Protein AF-A0A930TKA7-F1 (afdb_monomer)

Secondary structure (DSSP, 8-state):
--PPP--------GGGG----THHHHHTT--HHHHHHHHHHHHHHHHHHHHHHHHHHTT--HHHHHHHHHHHHHHHHH-PPPPHHHHHHHHHTHHHHHHTT---GGGTS---

Mean predicted aligned error: 9.2 Å

Foldseek 3Di:
DDDDDDPPPDPPPVVVVLPPDLVVVVVVVDDSVVSVVVSLVVSLVVQLVVQLVLLVVLVHDNVLSSLLSNLLSCCVRVVDADDPVSLVSCVVCVVSCVVSVSDDPRNNDDPD

Nearest PDB structures (foldseek):
  8gab-assembly2_C  TM=3.806E-01  e=9.718E+00  synthetic construct
  4i6i-assembly1_A  TM=4.038E-01  e=9.217E+00  Oryctolagus cuniculus

Structure (mmCIF, N/CA/C/O backbone):
data_AF-A0A930TKA7-F1
#
_entry.id   AF-A0A930TKA7-F1
#
loop_
_atom_site.group_PDB
_atom_site.id
_atom_site.type_symbol
_atom_site.label_atom_id
_atom_site.label_alt_id
_atom_site.label_comp_id
_atom_site.label_asym_id
_atom_site.label_entity_id
_atom_site.label_seq_id
_atom_site.pdbx_PDB_ins_code
_atom_site.Cartn_x
_atom_site.Cartn_y
_atom_site.Cartn_z
_atom_site.occupancy
_atom_site.B_iso_or_equiv
_atom_site.auth_seq_id
_atom_site.auth_comp_id
_atom_site.auth_asym_id
_atom_site.auth_atom_id
_atom_site.pdbx_PDB_model_num
ATOM 1 N N . MET A 1 1 ? -36.630 -29.544 -16.928 1.00 40.88 1 MET A N 1
ATOM 2 C CA . MET A 1 1 ? -35.870 -29.148 -15.724 1.00 40.88 1 MET A CA 1
ATOM 3 C C . MET A 1 1 ? -34.421 -29.001 -16.149 1.00 40.88 1 MET A C 1
ATOM 5 O O . MET A 1 1 ? -33.767 -30.009 -16.366 1.00 40.88 1 MET A O 1
ATOM 9 N N . SER A 1 2 ? -33.961 -27.772 -16.369 1.00 35.62 2 SER A N 1
ATOM 10 C CA . SER A 1 2 ? -32.591 -27.496 -16.810 1.00 35.62 2 SER A CA 1
ATOM 11 C C . SER A 1 2 ? -32.037 -26.399 -15.914 1.00 35.62 2 SER A C 1
ATOM 13 O O . SER A 1 2 ? -32.515 -25.268 -15.948 1.00 35.62 2 SER A O 1
ATOM 15 N N . SER A 1 3 ? -31.097 -26.772 -15.051 1.00 35.50 3 SER A N 1
ATOM 16 C CA . SER A 1 3 ? -30.384 -25.860 -14.160 1.00 35.50 3 SER A CA 1
ATOM 17 C C . SER A 1 3 ? -29.524 -24.894 -14.983 1.00 35.50 3 SER A C 1
ATOM 19 O O . SER A 1 3 ? -28.796 -25.361 -15.862 1.00 35.50 3 SER A O 1
ATOM 21 N N . PRO A 1 4 ? -29.544 -23.577 -14.722 1.00 42.75 4 PRO A N 1
ATOM 22 C CA . PRO A 1 4 ? -28.580 -22.677 -15.325 1.00 42.75 4 PRO A CA 1
ATOM 23 C C . PRO A 1 4 ? -27.250 -22.793 -14.579 1.00 42.75 4 PRO A C 1
ATOM 25 O O . PRO A 1 4 ? -27.167 -22.587 -13.367 1.00 42.75 4 PRO A O 1
ATOM 28 N N . SER A 1 5 ? -26.214 -23.160 -15.331 1.00 37.94 5 SER A N 1
ATOM 29 C CA . SER A 1 5 ? -24.828 -23.226 -14.887 1.00 37.94 5 SER A CA 1
ATOM 30 C C . SER A 1 5 ? -24.397 -21.907 -14.254 1.00 37.94 5 SER A C 1
ATOM 32 O O . SER A 1 5 ? -24.413 -20.850 -14.883 1.00 37.94 5 SER A O 1
ATOM 34 N N . SER A 1 6 ? -24.001 -22.003 -12.990 1.00 37.91 6 SER A N 1
ATOM 35 C CA . SER A 1 6 ? -23.421 -20.931 -12.196 1.00 37.91 6 SER A CA 1
ATOM 36 C C . SER A 1 6 ? -22.165 -20.394 -12.890 1.00 37.91 6 SER A C 1
ATOM 38 O O . SER A 1 6 ? -21.138 -21.074 -12.920 1.00 37.91 6 SER A O 1
ATOM 40 N N . LEU A 1 7 ? -22.226 -19.171 -13.433 1.00 37.16 7 LEU A N 1
ATOM 41 C CA . LEU A 1 7 ? -21.032 -18.390 -13.755 1.00 37.16 7 LEU A CA 1
ATOM 42 C C . LEU A 1 7 ? -20.316 -18.087 -12.434 1.00 37.16 7 LEU A C 1
ATOM 44 O O . LEU A 1 7 ? -20.584 -17.095 -11.760 1.00 37.16 7 LEU A O 1
ATOM 48 N N . ALA A 1 8 ? -19.418 -18.984 -12.037 1.00 35.94 8 ALA A N 1
ATOM 49 C CA . ALA A 1 8 ? -18.434 -18.697 -11.017 1.00 35.94 8 ALA A CA 1
ATOM 50 C C . ALA A 1 8 ? -17.497 -17.625 -11.584 1.00 35.94 8 ALA A C 1
ATOM 52 O O . ALA A 1 8 ? -16.610 -17.919 -12.386 1.00 35.94 8 ALA A O 1
ATOM 53 N N . SER A 1 9 ? -17.731 -16.371 -11.195 1.00 36.56 9 SER A N 1
ATOM 54 C CA . SER A 1 9 ? -16.783 -15.275 -11.366 1.00 36.56 9 SER A CA 1
ATOM 55 C C . SER A 1 9 ? -15.445 -15.714 -10.783 1.00 36.56 9 SER A C 1
ATOM 57 O O . SER A 1 9 ? -15.268 -15.743 -9.564 1.00 36.56 9 SER A O 1
ATOM 59 N N . GLN A 1 10 ? -14.516 -16.115 -11.652 1.00 36.25 10 GLN A N 1
ATOM 60 C CA . GLN A 1 10 ? -13.165 -16.443 -11.231 1.00 36.25 10 GLN A CA 1
ATOM 61 C C . GLN A 1 10 ? -12.568 -15.206 -10.547 1.00 36.25 10 GLN A C 1
ATOM 63 O O . GLN A 1 10 ? -12.719 -14.092 -11.063 1.00 36.25 10 GLN A O 1
ATOM 68 N N . PRO A 1 11 ? -11.914 -15.354 -9.384 1.00 36.84 11 PRO A N 1
ATOM 69 C CA . PRO A 1 11 ? -11.238 -14.235 -8.760 1.00 36.84 11 PRO A CA 1
ATOM 70 C C . PRO A 1 11 ? -10.150 -13.774 -9.726 1.00 36.84 11 PRO A C 1
ATOM 72 O O . PRO A 1 11 ? -9.224 -14.524 -10.029 1.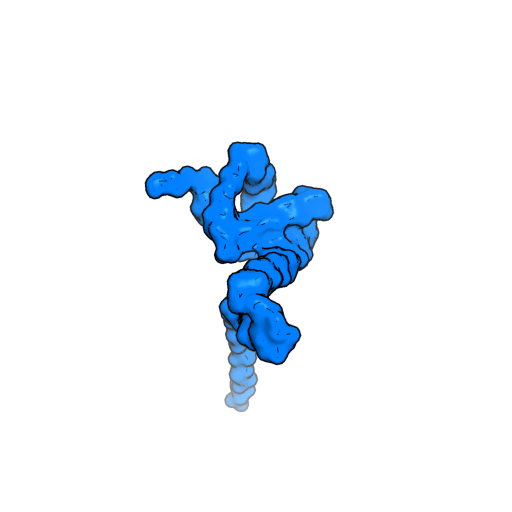00 36.84 11 PRO A O 1
ATOM 75 N N . ILE A 1 12 ? -10.277 -12.546 -10.231 1.00 40.25 12 ILE A N 1
ATOM 76 C CA . ILE A 1 12 ? -9.211 -11.871 -10.970 1.00 40.25 12 ILE A CA 1
ATOM 77 C C . ILE A 1 12 ? -7.982 -11.926 -10.059 1.00 40.25 12 ILE A C 1
ATOM 79 O O . ILE A 1 12 ? -7.937 -11.240 -9.034 1.00 40.25 12 ILE A O 1
ATOM 83 N N . LYS A 1 13 ? -7.018 -12.800 -10.380 1.00 38.34 13 LYS A N 1
ATOM 84 C CA . LYS A 1 13 ? -5.756 -12.891 -9.647 1.00 38.34 13 LYS A CA 1
ATOM 85 C C . LYS A 1 13 ? -5.144 -11.495 -9.662 1.00 38.34 13 LYS A C 1
ATOM 87 O O . LYS A 1 13 ? -4.968 -10.918 -10.733 1.00 38.34 13 LYS A O 1
ATOM 92 N N . ALA A 1 14 ? -4.829 -10.948 -8.489 1.00 40.72 14 ALA A N 1
ATOM 93 C CA . ALA A 1 14 ? -4.199 -9.632 -8.361 1.00 40.72 14 ALA A CA 1
ATOM 94 C C . ALA A 1 14 ? -2.934 -9.503 -9.240 1.00 40.72 14 ALA A C 1
ATOM 96 O O . ALA A 1 14 ? -2.630 -8.416 -9.720 1.00 40.72 14 ALA A O 1
ATOM 97 N N . GLU A 1 15 ? -2.280 -10.632 -9.531 1.00 41.03 15 GLU A N 1
ATOM 98 C CA . GLU A 1 15 ? -1.152 -10.793 -10.455 1.00 41.03 15 GLU A CA 1
ATOM 99 C C . GLU A 1 15 ? -1.439 -10.283 -11.881 1.00 41.03 15 GLU A C 1
ATOM 101 O O . GLU A 1 15 ? -0.569 -9.681 -12.500 1.00 41.03 15 GLU A O 1
ATOM 106 N N . SER A 1 16 ? -2.667 -10.433 -12.391 1.00 45.81 16 SER A N 1
ATOM 107 C CA . SER A 1 16 ? -3.045 -9.974 -13.739 1.00 45.81 16 SER A CA 1
ATOM 108 C C . SER A 1 16 ? -3.263 -8.460 -13.824 1.00 45.81 16 SER A C 1
ATOM 110 O O . SER A 1 16 ? -3.223 -7.903 -14.916 1.00 45.81 16 SER A O 1
ATOM 112 N N . LEU A 1 17 ? -3.508 -7.778 -12.702 1.00 45.88 17 LEU A N 1
ATOM 113 C CA . LEU A 1 17 ? -3.723 -6.324 -12.678 1.00 45.88 17 LEU A CA 1
ATOM 114 C C . LEU A 1 17 ? -2.414 -5.531 -12.538 1.00 45.88 17 LEU A C 1
ATOM 116 O O . LEU A 1 17 ? -2.432 -4.303 -12.650 1.00 45.88 17 LEU A O 1
ATOM 120 N N . LEU A 1 18 ? -1.298 -6.226 -12.296 1.00 56.81 18 LEU A N 1
ATOM 121 C CA . LEU A 1 18 ? 0.042 -5.667 -12.097 1.00 56.81 18 LEU A CA 1
ATOM 122 C C . LEU A 1 18 ? 0.960 -5.874 -13.310 1.00 56.81 18 LEU A C 1
ATOM 124 O O . LEU A 1 18 ? 2.144 -5.563 -13.224 1.00 56.81 18 LEU A O 1
ATOM 128 N N . SER A 1 19 ? 0.437 -6.377 -14.434 1.00 62.06 19 SER A N 1
ATOM 129 C CA . SER A 1 19 ? 1.204 -6.700 -15.643 1.00 62.06 19 SER A CA 1
ATOM 130 C C . SER A 1 19 ? 1.607 -5.448 -16.438 1.00 62.06 19 SER A C 1
ATOM 132 O O . SER A 1 19 ? 1.252 -5.293 -17.604 1.00 62.06 19 SER A O 1
ATOM 134 N N . PHE A 1 20 ? 2.300 -4.510 -15.798 1.00 73.38 20 PHE A N 1
ATOM 135 C CA . PHE A 1 20 ? 3.002 -3.455 -16.513 1.00 73.38 20 PHE A CA 1
ATOM 136 C C . PHE A 1 20 ? 4.325 -4.033 -17.025 1.00 73.38 20 PHE A C 1
ATOM 138 O O . PHE A 1 20 ? 5.212 -4.342 -16.224 1.00 73.38 20 PHE A O 1
ATOM 145 N N . ASP A 1 21 ? 4.443 -4.224 -18.341 1.00 80.31 21 ASP A N 1
ATOM 146 C CA . ASP A 1 21 ? 5.673 -4.731 -18.947 1.00 80.31 21 ASP A CA 1
ATOM 147 C C . ASP A 1 21 ? 6.683 -3.590 -19.108 1.00 80.31 21 ASP A C 1
ATOM 149 O O . ASP A 1 21 ? 6.603 -2.759 -20.010 1.00 80.31 21 ASP A O 1
ATOM 153 N N . TRP A 1 22 ? 7.672 -3.548 -18.215 1.00 78.31 22 TRP A N 1
ATOM 154 C CA . TRP A 1 22 ? 8.737 -2.544 -18.253 1.00 78.31 22 TRP A CA 1
ATOM 155 C C . TRP A 1 22 ? 9.574 -2.607 -19.539 1.00 78.31 22 TRP A C 1
ATOM 157 O O . TRP A 1 22 ? 10.260 -1.635 -19.856 1.00 78.31 22 TRP A O 1
ATOM 167 N N . ARG A 1 23 ? 9.510 -3.707 -20.306 1.00 81.56 23 ARG A N 1
ATOM 168 C CA . ARG A 1 23 ? 10.193 -3.831 -21.602 1.00 81.56 23 ARG A CA 1
ATOM 169 C C . ARG A 1 23 ? 9.661 -2.840 -22.634 1.00 81.56 23 ARG A C 1
ATOM 171 O O . ARG A 1 23 ? 10.430 -2.415 -23.493 1.00 81.56 23 ARG A O 1
ATOM 178 N N . GLU A 1 24 ? 8.403 -2.414 -22.518 1.00 84.12 24 GLU A N 1
ATOM 179 C CA . GLU A 1 24 ? 7.837 -1.358 -23.366 1.00 84.12 24 GLU A CA 1
ATOM 180 C C . GLU A 1 24 ? 8.581 -0.028 -23.172 1.00 84.12 24 GLU A C 1
ATOM 182 O O . GLU A 1 24 ? 8.857 0.673 -24.139 1.00 84.12 24 GLU A O 1
ATOM 187 N N . LEU A 1 25 ? 8.997 0.295 -21.941 1.00 81.69 25 LEU A N 1
ATOM 188 C CA . LEU A 1 25 ? 9.786 1.501 -21.662 1.00 81.69 25 LEU A CA 1
ATOM 189 C C . LEU A 1 25 ? 11.201 1.397 -22.234 1.00 81.69 25 LEU A C 1
ATOM 191 O O . LEU A 1 25 ? 11.730 2.373 -22.763 1.00 81.69 25 LEU A O 1
ATOM 195 N N . THR A 1 26 ? 11.805 0.210 -22.178 1.00 83.25 26 THR A N 1
ATOM 196 C CA . THR A 1 26 ? 13.110 -0.030 -22.808 1.00 83.25 26 THR A CA 1
ATOM 197 C C . THR A 1 26 ? 13.034 0.108 -24.329 1.00 83.25 26 THR A C 1
ATOM 199 O O . THR A 1 26 ? 13.941 0.679 -24.932 1.00 83.25 26 THR A O 1
ATOM 202 N N . ALA A 1 27 ? 11.932 -0.324 -24.954 1.00 85.69 27 ALA A N 1
ATOM 203 C CA . ALA A 1 27 ? 11.692 -0.119 -26.384 1.00 85.69 27 ALA A CA 1
ATOM 204 C C . ALA A 1 27 ? 11.567 1.370 -26.770 1.00 85.69 27 ALA A C 1
ATOM 206 O O . ALA A 1 27 ? 11.839 1.731 -27.912 1.00 85.69 27 ALA A O 1
ATOM 207 N N . LEU A 1 28 ? 11.219 2.240 -25.815 1.00 87.81 28 LEU A N 1
ATOM 208 C CA . LEU A 1 28 ? 11.174 3.698 -25.976 1.00 87.81 28 LEU A CA 1
ATOM 209 C C . LEU A 1 28 ? 12.521 4.392 -25.685 1.00 87.81 28 LEU A C 1
ATOM 211 O O . LEU A 1 28 ? 12.581 5.619 -25.656 1.00 87.81 28 LEU A O 1
ATOM 215 N N . GLY A 1 29 ? 13.600 3.633 -25.465 1.00 89.25 29 GLY A N 1
ATOM 216 C CA . GLY A 1 29 ? 14.944 4.170 -25.228 1.00 89.25 29 GLY A CA 1
ATOM 217 C C . GLY A 1 29 ? 15.257 4.509 -23.768 1.00 89.25 29 GLY A C 1
ATOM 218 O O . GLY A 1 29 ? 16.303 5.093 -23.489 1.00 89.25 29 GLY A O 1
ATOM 219 N N . VAL A 1 30 ? 14.389 4.136 -22.824 1.00 89.62 30 VAL A N 1
ATOM 220 C CA . VAL A 1 30 ? 14.672 4.261 -21.388 1.00 89.62 30 VAL A CA 1
ATOM 221 C C . VAL A 1 30 ? 15.675 3.181 -20.976 1.00 89.62 30 VAL A C 1
ATOM 223 O O . VAL A 1 30 ? 15.543 2.020 -21.376 1.00 89.62 30 VAL A O 1
ATOM 226 N N . SER A 1 31 ? 16.664 3.536 -20.149 1.00 93.50 31 SER A N 1
ATOM 227 C CA . SER A 1 31 ? 17.619 2.554 -19.627 1.00 93.50 31 SER A CA 1
ATOM 228 C C . SER A 1 31 ? 16.881 1.427 -18.879 1.00 93.50 31 SER A C 1
ATOM 230 O O . SER A 1 31 ? 15.837 1.670 -18.269 1.00 93.50 31 SER A O 1
ATOM 232 N N . PRO A 1 32 ? 17.374 0.176 -18.889 1.00 88.62 32 PRO A N 1
ATOM 233 C CA . PRO A 1 32 ? 16.700 -0.917 -18.187 1.00 88.62 32 PRO A CA 1
ATOM 234 C C . PRO A 1 32 ? 16.525 -0.674 -16.680 1.00 88.62 32 PRO A C 1
ATOM 236 O O . PRO A 1 32 ? 15.545 -1.130 -16.091 1.00 88.62 32 PRO A O 1
ATOM 239 N N . GLU A 1 33 ? 17.463 0.037 -16.053 1.00 88.31 33 GLU A N 1
ATOM 240 C CA . GLU A 1 33 ? 17.397 0.396 -14.636 1.00 88.31 33 GLU A CA 1
ATOM 241 C C . GLU A 1 33 ? 16.280 1.413 -14.375 1.00 88.31 33 GLU A C 1
ATOM 243 O O . GLU A 1 33 ? 15.399 1.172 -13.542 1.00 88.31 33 GLU A O 1
ATOM 248 N N . ASP A 1 34 ? 16.240 2.487 -15.165 1.00 89.12 34 ASP A N 1
ATOM 249 C CA . ASP A 1 34 ? 15.203 3.514 -15.057 1.00 89.12 34 ASP A CA 1
ATOM 250 C C . ASP A 1 34 ? 13.822 2.948 -15.396 1.00 89.12 34 ASP A C 1
ATOM 252 O O . ASP A 1 34 ? 12.849 3.212 -14.691 1.00 89.12 34 ASP A O 1
ATOM 256 N N . ALA A 1 35 ? 13.727 2.103 -16.426 1.00 86.88 35 ALA A N 1
ATOM 257 C CA . ALA A 1 35 ? 12.488 1.448 -16.833 1.00 86.88 35 ALA A CA 1
ATOM 258 C C . ALA A 1 35 ? 11.892 0.613 -15.691 1.00 86.88 35 ALA A C 1
ATOM 260 O O . ALA A 1 35 ? 10.690 0.691 -15.421 1.00 86.88 35 ALA A O 1
ATOM 261 N N . ARG A 1 36 ? 12.729 -0.144 -14.970 1.00 85.81 36 ARG A N 1
ATOM 262 C CA . ARG A 1 36 ? 12.302 -0.907 -13.787 1.00 85.81 36 ARG A CA 1
ATOM 263 C C . ARG A 1 36 ? 11.865 0.010 -12.650 1.00 85.81 36 ARG A C 1
ATOM 265 O O . ARG A 1 36 ? 10.815 -0.226 -12.0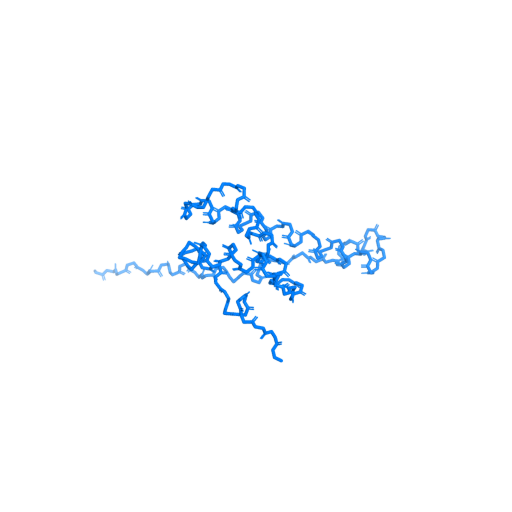55 1.00 85.81 36 ARG A O 1
ATOM 272 N N . SER A 1 37 ? 12.629 1.063 -12.365 1.00 87.88 37 SER A N 1
ATOM 273 C CA . SER A 1 37 ? 12.303 2.036 -11.314 1.00 87.88 37 SER A CA 1
ATOM 274 C C . SER A 1 37 ? 10.963 2.744 -11.573 1.00 87.88 37 SER A C 1
ATOM 276 O O . SER A 1 37 ? 10.100 2.846 -10.689 1.00 87.88 37 SER A O 1
ATOM 278 N N . ILE A 1 38 ? 10.732 3.157 -12.821 1.00 87.62 38 ILE A N 1
ATOM 279 C CA . ILE A 1 38 ? 9.477 3.761 -13.274 1.00 87.62 38 ILE A CA 1
ATOM 280 C C . ILE A 1 38 ? 8.331 2.755 -13.152 1.00 87.62 38 ILE A C 1
ATOM 282 O O . ILE A 1 38 ? 7.296 3.084 -12.569 1.00 87.62 38 ILE A O 1
ATOM 286 N N . ALA A 1 39 ? 8.517 1.524 -13.637 1.00 87.69 39 ALA A N 1
ATOM 287 C CA . ALA A 1 39 ? 7.513 0.468 -13.550 1.00 87.69 39 ALA A CA 1
ATOM 288 C C . ALA A 1 39 ? 7.076 0.211 -12.103 1.00 87.69 39 ALA A C 1
ATOM 290 O O . ALA A 1 39 ? 5.883 0.244 -11.800 1.00 87.69 39 ALA A O 1
ATOM 291 N N . ILE A 1 40 ? 8.034 0.046 -11.188 1.00 88.56 40 ILE A N 1
ATOM 292 C CA . ILE A 1 40 ? 7.775 -0.125 -9.753 1.00 88.56 40 ILE A CA 1
ATOM 293 C C . ILE A 1 40 ? 6.963 1.054 -9.208 1.00 88.56 40 ILE A C 1
ATOM 295 O O . ILE A 1 40 ? 5.951 0.858 -8.533 1.00 88.56 40 ILE A O 1
ATOM 299 N N . THR A 1 41 ? 7.360 2.285 -9.535 1.00 90.56 41 THR A N 1
ATOM 300 C CA . THR A 1 41 ? 6.661 3.496 -9.085 1.00 90.56 41 THR A CA 1
ATOM 301 C C . THR A 1 41 ? 5.210 3.534 -9.570 1.00 90.56 41 THR A C 1
ATOM 303 O O . THR A 1 41 ? 4.303 3.866 -8.800 1.00 90.56 41 THR A O 1
ATOM 306 N N . LEU A 1 42 ? 4.967 3.185 -10.835 1.00 90.44 42 LEU A N 1
ATOM 307 C CA . LEU A 1 42 ? 3.629 3.141 -11.424 1.00 90.44 42 LEU A CA 1
ATOM 308 C C . LEU A 1 42 ? 2.766 2.050 -10.786 1.00 90.44 42 LEU A C 1
ATOM 310 O O . LEU A 1 42 ? 1.608 2.306 -10.444 1.00 90.44 42 LEU A O 1
ATOM 314 N N . ILE A 1 43 ? 3.338 0.867 -10.565 1.00 90.12 43 ILE A N 1
ATOM 315 C CA . ILE A 1 43 ? 2.668 -0.256 -9.910 1.00 90.12 43 ILE A CA 1
ATOM 316 C C . ILE A 1 43 ? 2.258 0.121 -8.478 1.00 90.12 43 ILE A C 1
ATOM 318 O O . ILE A 1 43 ? 1.088 -0.030 -8.116 1.00 90.12 43 ILE A O 1
ATOM 322 N N . VAL A 1 44 ? 3.175 0.693 -7.687 1.00 90.88 44 VAL A N 1
ATOM 323 C CA . VAL A 1 44 ? 2.888 1.155 -6.317 1.00 90.88 44 VAL A CA 1
ATOM 324 C C . VAL A 1 44 ? 1.786 2.212 -6.315 1.00 90.88 44 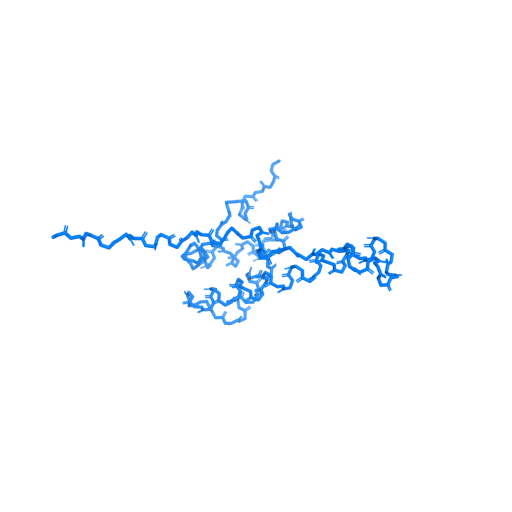VAL A C 1
ATOM 326 O O . VAL A 1 44 ? 0.846 2.114 -5.526 1.00 90.88 44 VAL A O 1
ATOM 329 N N . LYS A 1 45 ? 1.852 3.209 -7.210 1.00 92.75 45 LYS A N 1
ATOM 330 C CA . LYS A 1 45 ? 0.808 4.243 -7.325 1.00 92.75 45 LYS A CA 1
ATOM 331 C C . LYS A 1 45 ? -0.554 3.634 -7.654 1.00 92.75 45 LYS A C 1
ATOM 333 O O . LYS A 1 45 ? -1.552 4.016 -7.044 1.00 92.75 45 LYS A O 1
ATOM 338 N N . ARG A 1 46 ? -0.602 2.673 -8.580 1.00 92.56 46 ARG A N 1
ATOM 339 C CA . ARG A 1 46 ? -1.848 2.010 -8.974 1.00 92.56 46 ARG A CA 1
ATOM 340 C C . ARG A 1 46 ? -2.442 1.195 -7.829 1.00 92.56 46 ARG A C 1
ATOM 342 O O . ARG A 1 46 ? -3.637 1.325 -7.561 1.00 92.56 46 ARG A O 1
ATOM 349 N N . LEU A 1 47 ? -1.627 0.408 -7.126 1.00 92.88 47 LEU A N 1
ATOM 350 C CA . LEU A 1 47 ? -2.072 -0.331 -5.942 1.00 92.88 47 LEU A CA 1
ATOM 351 C C . LEU A 1 47 ? -2.557 0.599 -4.837 1.00 92.88 47 LEU A C 1
ATOM 353 O O . LEU A 1 47 ? -3.627 0.363 -4.282 1.00 92.88 47 LEU A O 1
ATOM 357 N N . MET A 1 48 ? -1.841 1.693 -4.581 1.00 95.12 48 MET A N 1
ATOM 358 C CA . MET A 1 48 ? -2.253 2.703 -3.610 1.00 95.12 48 MET A CA 1
ATOM 359 C C . MET A 1 48 ? -3.661 3.227 -3.927 1.00 95.12 48 MET A C 1
ATOM 361 O O . MET A 1 48 ? -4.529 3.182 -3.062 1.00 95.12 48 MET A O 1
ATOM 365 N N . THR A 1 49 ? -3.951 3.631 -5.167 1.00 95.38 49 THR A N 1
ATOM 366 C CA . THR A 1 49 ? -5.303 4.095 -5.535 1.00 95.38 49 THR A CA 1
ATOM 367 C C . THR A 1 49 ? -6.370 3.009 -5.357 1.00 95.38 49 THR A C 1
ATOM 369 O O . THR A 1 49 ? -7.492 3.299 -4.933 1.00 95.38 49 THR A O 1
ATOM 372 N N . LEU A 1 50 ? -6.053 1.748 -5.665 1.00 95.25 50 LEU A N 1
ATOM 373 C CA . LEU A 1 50 ? -6.987 0.634 -5.474 1.00 95.25 50 LEU A CA 1
ATOM 374 C C . LEU A 1 50 ? -7.258 0.360 -3.989 1.00 95.25 50 LEU A C 1
ATOM 376 O O . LEU A 1 50 ? -8.410 0.160 -3.603 1.00 95.25 50 LEU A O 1
ATOM 380 N N . HIS A 1 51 ? -6.217 0.351 -3.161 1.00 96.31 51 HIS A N 1
ATOM 381 C CA . HIS A 1 51 ? -6.324 0.137 -1.720 1.00 96.31 51 HIS A CA 1
ATOM 382 C C . HIS A 1 51 ? -7.054 1.288 -1.033 1.00 96.31 51 HIS A C 1
ATOM 384 O O . HIS A 1 51 ? -7.936 1.034 -0.218 1.00 96.31 51 HIS A O 1
ATOM 390 N N . GLU A 1 52 ? -6.772 2.531 -1.423 1.00 97.44 52 GLU A N 1
ATOM 391 C CA . GLU A 1 52 ? -7.442 3.723 -0.898 1.00 97.44 52 GLU A CA 1
ATOM 392 C C . GLU A 1 52 ? -8.955 3.615 -1.101 1.00 97.44 52 GLU A C 1
ATOM 394 O O . GLU A 1 52 ? -9.714 3.688 -0.139 1.00 97.44 52 GLU A O 1
ATOM 399 N N . ARG A 1 53 ? -9.404 3.290 -2.323 1.00 96.75 53 ARG A N 1
ATOM 400 C CA . ARG A 1 53 ? -10.833 3.089 -2.619 1.00 96.75 53 ARG A CA 1
ATOM 401 C C . ARG A 1 53 ? -11.469 1.998 -1.758 1.00 96.75 53 ARG A C 1
ATOM 403 O O . ARG A 1 53 ? -12.615 2.150 -1.336 1.00 96.75 53 ARG A O 1
ATOM 410 N N . LYS A 1 54 ? -10.763 0.890 -1.511 1.00 97.12 54 LYS A N 1
ATOM 411 C CA . LYS A 1 54 ? -11.267 -0.195 -0.654 1.00 97.12 54 LYS A CA 1
ATOM 412 C C . LYS A 1 54 ? -11.395 0.249 0.805 1.00 97.12 54 LYS A C 1
ATOM 414 O O . LYS A 1 54 ? -12.395 -0.069 1.440 1.00 97.12 54 LYS A O 1
ATOM 419 N N . LEU A 1 55 ? -10.419 0.996 1.314 1.00 97.69 55 LEU A N 1
ATOM 420 C CA . LEU A 1 55 ? -10.402 1.494 2.690 1.00 97.69 55 LEU A CA 1
ATOM 421 C C . LEU A 1 55 ? -11.471 2.565 2.921 1.00 97.69 55 LEU A C 1
ATOM 423 O O . LEU A 1 55 ? -12.204 2.483 3.904 1.00 97.69 55 LEU A O 1
ATOM 427 N N . THR A 1 56 ? -11.642 3.504 1.989 1.00 97.19 56 THR A N 1
ATOM 428 C CA . THR A 1 56 ? -12.713 4.508 2.070 1.00 97.19 56 THR A CA 1
ATOM 429 C C . THR A 1 56 ? -14.093 3.850 2.071 1.00 97.19 56 THR A C 1
ATOM 431 O O . THR A 1 56 ? -14.939 4.196 2.889 1.00 97.19 56 THR A O 1
ATOM 434 N N . ARG A 1 57 ? -14.315 2.826 1.231 1.00 96.38 57 ARG A N 1
ATOM 435 C CA . ARG A 1 57 ? -15.562 2.033 1.253 1.00 96.38 57 ARG A CA 1
ATOM 436 C C . ARG A 1 57 ? -15.772 1.272 2.564 1.00 96.38 57 ARG A C 1
ATOM 438 O O . ARG A 1 57 ? -16.911 1.006 2.926 1.00 96.38 57 ARG A O 1
ATOM 445 N N . ALA A 1 58 ? -14.696 0.929 3.269 1.00 95.00 58 ALA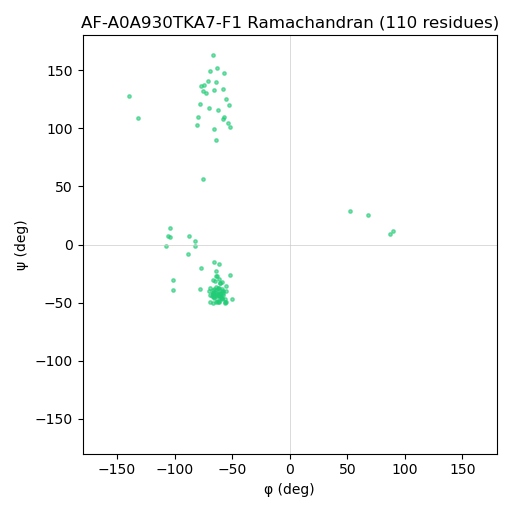 A N 1
ATOM 446 C CA . ALA A 1 58 ? -14.745 0.295 4.584 1.00 95.00 58 ALA A CA 1
ATOM 447 C C . ALA A 1 58 ? -14.948 1.296 5.743 1.00 95.00 58 ALA A C 1
ATOM 449 O O . ALA A 1 58 ? -14.959 0.878 6.902 1.00 95.00 58 ALA A O 1
ATOM 450 N N . GLY A 1 59 ? -15.117 2.591 5.446 1.00 96.19 59 GLY A N 1
ATOM 451 C CA . GLY A 1 59 ? -15.374 3.645 6.431 1.00 96.19 59 GLY A CA 1
ATOM 452 C C . GLY A 1 59 ? -14.122 4.313 7.003 1.00 96.19 59 GLY A C 1
ATOM 453 O O . GLY A 1 59 ? -14.226 5.037 7.987 1.00 96.19 59 GLY A O 1
ATOM 454 N N . VAL A 1 60 ? -12.940 4.083 6.421 1.00 97.38 60 VAL A N 1
ATOM 455 C CA . VAL A 1 60 ? -11.718 4.800 6.818 1.00 97.38 60 VAL A CA 1
ATOM 456 C C . VAL A 1 60 ? -11.769 6.230 6.258 1.00 97.38 60 VAL A C 1
ATOM 458 O O . VAL A 1 60 ? -12.048 6.380 5.061 1.00 97.38 60 VAL A O 1
ATOM 461 N N . PRO A 1 61 ? -11.482 7.276 7.057 1.00 97.88 61 PRO A N 1
ATOM 462 C CA . PRO A 1 61 ? -11.465 8.640 6.543 1.00 97.88 61 PRO A CA 1
ATOM 463 C C . PRO A 1 61 ? -10.382 8.816 5.470 1.00 97.88 61 PRO A C 1
ATOM 465 O O . PRO A 1 61 ? -9.391 8.088 5.423 1.00 97.88 61 PRO A O 1
ATOM 468 N N . GLN A 1 62 ? -10.600 9.750 4.542 1.00 96.00 62 GLN A N 1
ATOM 469 C CA . GLN A 1 62 ? -9.840 9.813 3.288 1.00 96.00 62 GLN A CA 1
ATOM 470 C C . GLN A 1 62 ? -8.324 9.967 3.497 1.00 96.00 62 GLN A C 1
ATOM 472 O O . GLN A 1 62 ? -7.533 9.332 2.797 1.00 96.00 62 GLN A O 1
ATOM 477 N N . GLN A 1 63 ? -7.907 10.779 4.470 1.00 96.75 63 GLN A N 1
ATOM 478 C CA . GLN A 1 63 ? -6.495 11.031 4.754 1.00 96.75 63 GLN A CA 1
ATOM 479 C C . GLN A 1 63 ? -5.782 9.770 5.274 1.00 96.75 63 GLN A C 1
ATOM 481 O O . GLN A 1 63 ? -4.691 9.418 4.809 1.00 96.75 63 GLN A O 1
ATOM 486 N N . GLU A 1 64 ? -6.416 9.046 6.191 1.00 97.56 64 GLU A N 1
ATOM 487 C CA . GLU A 1 64 ? -5.927 7.793 6.757 1.00 97.56 64 GLU A CA 1
ATOM 488 C C . GLU A 1 64 ? -5.981 6.673 5.722 1.00 97.56 64 GLU A C 1
ATOM 490 O O . GLU A 1 64 ? -5.027 5.908 5.607 1.00 97.56 64 GLU A O 1
ATOM 495 N N . ALA A 1 65 ? -7.038 6.616 4.907 1.00 97.75 65 ALA A N 1
ATOM 496 C CA . ALA A 1 65 ? -7.183 5.649 3.823 1.00 97.75 65 ALA A CA 1
ATOM 497 C C . ALA A 1 65 ? -6.033 5.773 2.821 1.00 97.75 65 ALA A C 1
ATOM 499 O O . ALA A 1 65 ? -5.404 4.772 2.480 1.00 97.75 65 ALA A O 1
ATOM 500 N N . ARG A 1 66 ? -5.698 7.001 2.405 1.00 97.62 66 ARG A N 1
ATOM 501 C CA . ARG A 1 66 ? -4.556 7.273 1.525 1.00 97.62 66 ARG A CA 1
ATOM 502 C C . ARG A 1 66 ? -3.232 6.862 2.168 1.00 97.62 66 ARG A C 1
ATOM 504 O O . ARG A 1 66 ? -2.371 6.280 1.506 1.00 97.62 66 ARG A O 1
ATOM 511 N N . THR A 1 67 ? -3.067 7.140 3.459 1.00 97.56 67 THR A N 1
ATOM 512 C CA . THR A 1 67 ? -1.844 6.801 4.201 1.00 97.56 67 THR A CA 1
ATOM 513 C C . THR A 1 67 ? -1.669 5.287 4.330 1.00 97.56 67 THR A C 1
ATOM 515 O O . THR A 1 67 ? -0.624 4.761 3.950 1.00 97.56 67 THR A O 1
ATOM 518 N N . LEU A 1 68 ? -2.704 4.574 4.773 1.00 97.50 68 LEU A N 1
ATOM 519 C CA . LEU A 1 68 ? -2.732 3.114 4.882 1.00 97.50 68 LEU A CA 1
ATOM 520 C C . LEU A 1 68 ? -2.535 2.436 3.527 1.00 97.50 68 LEU A C 1
ATOM 522 O O . LEU A 1 68 ? -1.728 1.518 3.411 1.00 97.50 68 LEU A O 1
ATOM 526 N N . ALA A 1 69 ? -3.204 2.925 2.484 1.00 97.38 69 ALA A N 1
ATOM 527 C CA . ALA A 1 69 ? -3.043 2.418 1.129 1.00 97.38 69 ALA A CA 1
ATOM 528 C C . ALA A 1 69 ? -1.596 2.511 0.639 1.00 97.38 69 ALA A C 1
ATOM 530 O O . ALA A 1 69 ? -1.087 1.570 0.033 1.00 97.38 69 ALA A O 1
ATOM 531 N N . ARG A 1 70 ? -0.921 3.630 0.928 1.00 97.00 70 ARG A N 1
ATOM 532 C CA . ARG A 1 70 ? 0.492 3.823 0.596 1.00 97.00 70 ARG A CA 1
ATOM 533 C C . ARG A 1 70 ? 1.384 2.837 1.347 1.00 97.00 70 ARG A C 1
ATOM 535 O O . ARG A 1 70 ? 2.293 2.284 0.737 1.00 97.00 70 ARG A O 1
ATOM 542 N N . ILE A 1 71 ? 1.140 2.633 2.642 1.00 95.81 71 ILE A N 1
ATOM 543 C CA . ILE A 1 71 ? 1.921 1.702 3.470 1.00 95.81 71 ILE A CA 1
ATOM 544 C C . ILE A 1 71 ? 1.773 0.273 2.935 1.00 95.81 71 ILE A C 1
ATOM 546 O O . ILE A 1 71 ? 2.772 -0.386 2.666 1.00 95.81 71 ILE A O 1
ATOM 550 N N . ILE A 1 72 ? 0.535 -0.170 2.701 1.00 95.50 72 ILE A N 1
ATOM 551 C CA . ILE A 1 72 ? 0.231 -1.527 2.228 1.00 95.50 72 ILE A CA 1
ATOM 552 C C . ILE A 1 72 ? 0.783 -1.750 0.814 1.00 95.50 72 ILE A C 1
ATOM 554 O O . ILE A 1 72 ? 1.437 -2.758 0.577 1.00 95.50 7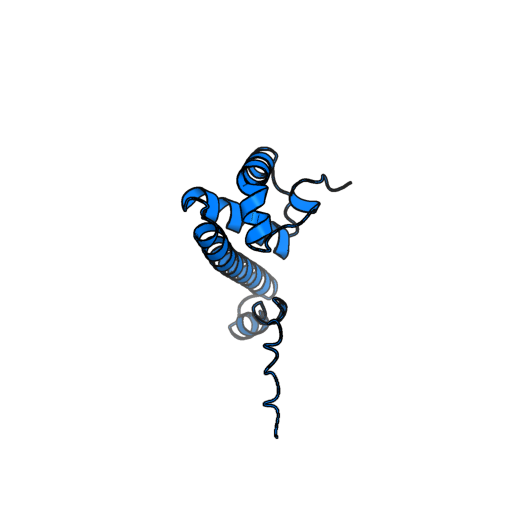2 ILE A O 1
ATOM 558 N N . ALA A 1 73 ? 0.624 -0.792 -0.107 1.00 94.56 73 ALA A N 1
ATOM 559 C CA . ALA A 1 73 ? 1.157 -0.916 -1.467 1.00 94.56 73 ALA A CA 1
ATOM 560 C C . ALA A 1 73 ? 2.694 -0.983 -1.494 1.00 94.56 73 ALA A C 1
ATOM 562 O O . ALA A 1 73 ? 3.274 -1.745 -2.266 1.00 94.56 73 ALA A O 1
ATOM 563 N N . LYS A 1 74 ? 3.370 -0.192 -0.649 1.00 92.62 74 LYS A N 1
ATOM 564 C CA . LYS A 1 74 ? 4.829 -0.268 -0.504 1.00 92.62 74 LYS A CA 1
ATOM 565 C C . LYS A 1 74 ? 5.265 -1.590 0.118 1.00 92.62 74 LYS A C 1
ATOM 567 O O . LYS A 1 74 ? 6.268 -2.142 -0.316 1.00 92.62 74 LYS A O 1
ATOM 572 N N . PHE A 1 75 ? 4.532 -2.100 1.102 1.00 93.25 75 PHE A 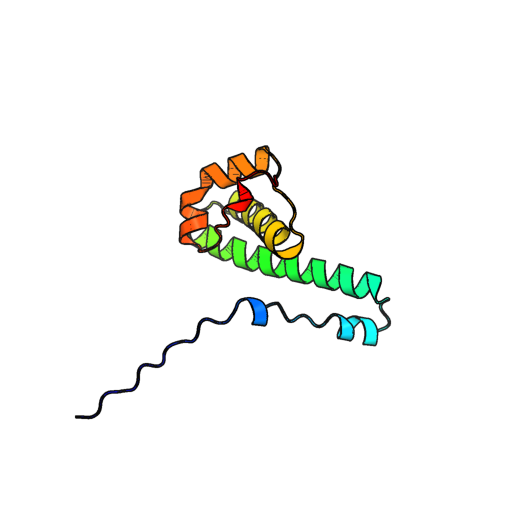N 1
ATOM 573 C CA . PHE A 1 75 ? 4.809 -3.412 1.673 1.00 93.25 75 PHE A CA 1
ATOM 574 C C . PHE A 1 75 ? 4.666 -4.520 0.615 1.00 93.25 75 PHE A C 1
ATOM 576 O O . PHE A 1 75 ? 5.592 -5.304 0.431 1.00 93.25 75 PHE A O 1
ATOM 583 N N . ASP A 1 76 ? 3.563 -4.534 -0.138 1.00 90.44 76 ASP A N 1
ATOM 584 C CA . ASP A 1 76 ? 3.272 -5.578 -1.130 1.00 90.44 76 ASP A CA 1
ATOM 585 C C . ASP A 1 76 ? 4.274 -5.594 -2.307 1.00 90.44 76 ASP A C 1
ATOM 587 O O . ASP A 1 76 ? 4.555 -6.661 -2.845 1.00 90.44 76 ASP A O 1
ATOM 591 N N . ILE A 1 77 ? 4.830 -4.441 -2.707 1.00 90.31 77 ILE A N 1
ATOM 592 C CA . ILE A 1 77 ? 5.739 -4.345 -3.871 1.00 90.31 77 ILE A CA 1
ATOM 593 C C . ILE A 1 77 ? 7.217 -4.268 -3.491 1.00 90.31 77 ILE A C 1
ATOM 595 O O . ILE A 1 77 ? 8.059 -4.829 -4.183 1.00 90.31 77 ILE A O 1
ATOM 599 N N . LEU A 1 78 ? 7.547 -3.543 -2.423 1.00 89.19 78 LEU A N 1
ATOM 600 C CA . LEU A 1 78 ? 8.931 -3.259 -2.030 1.00 89.19 78 LEU A CA 1
ATOM 601 C C . LEU A 1 78 ? 9.359 -4.034 -0.782 1.00 89.19 78 LEU A C 1
ATOM 603 O O . LEU A 1 78 ? 10.477 -3.841 -0.314 1.00 89.19 78 LEU A O 1
ATOM 607 N N . SER A 1 79 ? 8.462 -4.829 -0.184 1.00 88.69 79 SER A N 1
ATOM 608 C CA . SER A 1 79 ? 8.673 -5.435 1.140 1.00 88.69 79 SER A CA 1
ATOM 609 C C . SER A 1 79 ? 9.074 -4.403 2.205 1.00 88.69 79 SER A C 1
ATOM 611 O O . SER A 1 79 ? 9.778 -4.710 3.166 1.00 88.69 79 SER A O 1
ATOM 613 N N . ALA A 1 80 ? 8.628 -3.152 2.034 1.00 88.94 80 ALA A N 1
ATOM 614 C CA . ALA A 1 80 ? 8.960 -2.056 2.931 1.00 88.94 80 ALA A CA 1
ATOM 615 C C . ALA A 1 80 ? 8.267 -2.250 4.286 1.00 88.94 80 ALA A C 1
ATOM 617 O O . ALA A 1 80 ? 7.038 -2.249 4.371 1.00 88.94 80 ALA A O 1
ATOM 618 N N . VAL A 1 81 ? 9.059 -2.397 5.348 1.00 90.81 81 VAL A N 1
ATOM 619 C CA . VAL A 1 81 ? 8.550 -2.616 6.707 1.00 90.81 81 VAL A CA 1
ATOM 620 C C . VAL A 1 81 ? 7.944 -1.318 7.261 1.00 90.81 81 VAL A C 1
ATOM 622 O O . VAL A 1 81 ? 8.619 -0.286 7.228 1.00 90.81 81 VAL A O 1
ATOM 625 N N . PRO A 1 82 ? 6.714 -1.343 7.814 1.00 93.38 82 PRO A N 1
ATOM 626 C CA . PRO A 1 82 ? 6.111 -0.154 8.407 1.00 93.38 82 PRO A CA 1
ATOM 627 C C . PRO A 1 82 ? 6.884 0.353 9.631 1.00 93.38 82 PRO A C 1
ATOM 629 O O . PRO A 1 82 ? 7.307 -0.425 10.494 1.00 93.38 82 PRO A O 1
ATOM 632 N N . THR A 1 83 ? 7.011 1.673 9.742 1.00 93.44 83 THR A N 1
ATOM 633 C CA . THR A 1 83 ? 7.566 2.356 10.921 1.00 93.44 83 THR A CA 1
ATOM 634 C C . THR A 1 83 ? 6.654 2.198 12.149 1.00 93.44 83 THR A C 1
ATOM 636 O O . THR A 1 83 ? 5.473 1.881 12.001 1.00 93.44 83 THR A O 1
ATOM 639 N N . PRO A 1 84 ? 7.135 2.450 13.384 1.00 92.94 84 PRO A N 1
ATOM 6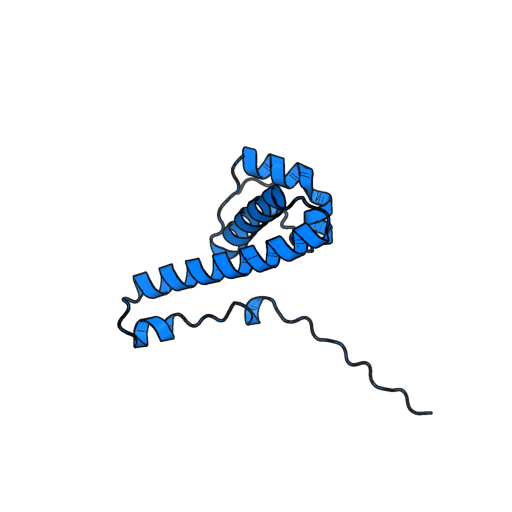40 C CA . PRO A 1 84 ? 6.299 2.336 14.585 1.00 92.94 84 PRO A CA 1
ATOM 641 C C . PRO A 1 84 ? 5.010 3.174 14.541 1.00 92.94 84 PRO A C 1
ATOM 643 O O . PRO A 1 84 ? 3.949 2.692 14.931 1.00 92.94 84 PRO A O 1
ATOM 646 N N . GLN A 1 85 ? 5.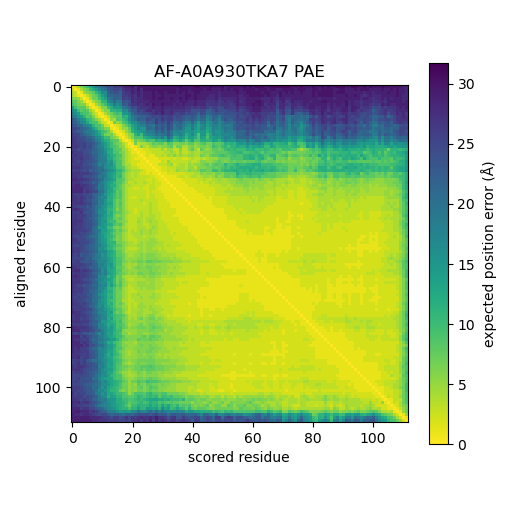080 4.396 14.005 1.00 93.12 85 GLN A N 1
ATOM 647 C CA . GLN A 1 85 ? 3.918 5.279 13.837 1.00 93.12 85 GLN A CA 1
ATOM 648 C C . GLN A 1 85 ? 2.927 4.719 12.805 1.00 93.12 85 GLN A C 1
ATOM 650 O O . GLN A 1 85 ? 1.717 4.716 13.026 1.00 93.12 85 GLN A O 1
ATOM 655 N N . GLU A 1 86 ? 3.431 4.176 11.696 1.00 95.12 86 GLU A N 1
ATOM 656 C CA . GLU A 1 86 ? 2.597 3.514 10.688 1.00 95.12 86 GLU A CA 1
ATOM 657 C C . GLU A 1 86 ? 1.944 2.243 11.247 1.00 95.12 86 GLU A C 1
ATOM 659 O O . GLU A 1 86 ? 0.765 2.004 10.996 1.00 95.12 86 GLU A O 1
ATOM 664 N N . LYS A 1 87 ? 2.658 1.464 12.072 1.00 94.69 87 LYS A N 1
ATOM 665 C CA . LYS A 1 87 ? 2.093 0.302 12.776 1.00 94.69 87 LYS A CA 1
ATOM 666 C C . LYS A 1 87 ? 0.972 0.697 13.733 1.00 94.69 87 LYS A C 1
ATOM 668 O O . LYS A 1 87 ? -0.028 -0.012 13.807 1.00 94.69 87 LYS A O 1
ATOM 673 N N . GLN A 1 88 ? 1.096 1.825 14.432 1.00 94.75 88 GLN A N 1
ATOM 674 C CA . GLN A 1 88 ? 0.025 2.344 15.284 1.00 94.75 88 GLN A CA 1
ATOM 675 C C . GLN A 1 88 ? -1.234 2.666 14.466 1.00 94.75 88 GLN A C 1
ATOM 677 O O . GLN A 1 88 ? -2.332 2.255 14.845 1.00 94.75 88 GLN A O 1
ATOM 682 N N . LEU A 1 89 ? -1.073 3.321 13.312 1.00 95.56 89 LEU A N 1
ATOM 683 C CA . LEU A 1 89 ? -2.184 3.612 12.403 1.00 95.56 89 LEU A CA 1
ATOM 684 C C . LEU A 1 89 ? -2.828 2.327 11.853 1.00 95.56 89 LEU A C 1
ATOM 686 O O . LEU A 1 89 ? -4.052 2.210 11.818 1.00 95.56 89 LEU A O 1
ATOM 690 N N . ILE A 1 90 ? -2.019 1.336 11.464 1.00 95.75 90 ILE A N 1
ATOM 691 C CA . ILE A 1 90 ? -2.508 0.023 11.012 1.00 95.75 90 ILE A CA 1
ATOM 692 C C . ILE A 1 90 ? -3.331 -0.653 12.111 1.00 95.75 90 ILE A C 1
ATOM 694 O O . ILE A 1 90 ? -4.422 -1.147 11.834 1.00 95.75 90 ILE A O 1
ATOM 698 N N . SER A 1 91 ? -2.846 -0.647 13.354 1.00 94.38 91 SER A N 1
ATOM 699 C CA . SER A 1 91 ? -3.560 -1.228 14.496 1.00 94.38 91 SER A CA 1
ATOM 700 C C . SER A 1 91 ? -4.902 -0.538 14.748 1.00 94.38 91 SER A C 1
ATOM 702 O O . SER A 1 91 ? -5.906 -1.223 14.938 1.00 94.38 91 SER A O 1
ATOM 704 N N . GLN A 1 92 ? -4.951 0.797 14.674 1.00 96.25 92 GLN A N 1
ATOM 705 C CA . GLN A 1 92 ? -6.182 1.576 14.852 1.00 96.25 92 GLN A CA 1
ATOM 706 C C . GLN A 1 92 ? -7.269 1.198 13.832 1.00 96.25 92 GLN A C 1
ATOM 708 O O . GLN A 1 92 ? -8.445 1.112 14.178 1.00 96.25 92 GLN A O 1
ATOM 713 N N . TYR A 1 93 ? -6.878 0.935 12.583 1.00 96.38 93 TYR A N 1
ATOM 714 C CA . TYR A 1 93 ? -7.800 0.613 11.489 1.00 96.38 93 TYR A CA 1
ATOM 715 C C . TYR A 1 93 ? -7.827 -0.876 11.120 1.00 96.38 93 TYR A C 1
ATOM 717 O O . TYR A 1 93 ? -8.394 -1.244 10.087 1.00 96.38 93 TYR A O 1
ATOM 725 N N . CYS A 1 94 ? -7.278 -1.749 11.968 1.00 94.31 94 CYS A N 1
ATOM 726 C CA . CYS A 1 94 ? -7.165 -3.184 11.706 1.00 94.31 94 CYS A CA 1
ATOM 727 C C . CYS A 1 94 ? -8.499 -3.824 11.259 1.00 94.31 94 CYS A C 1
ATOM 729 O O . CYS A 1 94 ? -8.520 -4.459 10.201 1.00 94.31 94 CYS A O 1
ATOM 731 N N . PRO A 1 95 ? -9.654 -3.575 11.915 1.00 94.56 95 PRO A N 1
ATOM 732 C CA . PRO A 1 95 ? -10.928 -4.140 11.464 1.00 94.56 95 PRO A CA 1
ATOM 733 C C . PRO A 1 95 ? -11.340 -3.720 10.045 1.00 94.56 95 PRO A C 1
ATOM 735 O O . PRO A 1 95 ? -11.993 -4.490 9.341 1.00 94.56 95 PRO A O 1
ATOM 738 N N . ALA A 1 96 ? -11.005 -2.500 9.615 1.00 95.44 96 ALA A N 1
ATOM 739 C CA . ALA A 1 96 ? -11.311 -2.013 8.268 1.00 95.44 96 ALA A CA 1
ATOM 740 C C . ALA A 1 96 ? -10.337 -2.586 7.224 1.00 95.44 96 ALA A C 1
ATOM 742 O O . ALA A 1 96 ? -10.750 -2.976 6.129 1.00 95.44 96 ALA A O 1
ATOM 743 N N . ILE A 1 97 ? -9.056 -2.713 7.579 1.00 95.50 97 ILE A N 1
ATOM 744 C CA . ILE A 1 97 ? -8.026 -3.356 6.748 1.00 95.50 97 ILE A CA 1
ATOM 745 C C . ILE A 1 97 ? -8.373 -4.837 6.516 1.00 95.50 97 ILE A C 1
ATOM 747 O O . ILE A 1 97 ? -8.320 -5.321 5.384 1.00 95.50 97 ILE A O 1
ATOM 751 N N . CYS A 1 98 ? -8.812 -5.548 7.557 1.00 93.94 98 CYS A N 1
ATOM 752 C CA . CYS A 1 98 ? -9.258 -6.937 7.450 1.00 93.94 98 CYS A CA 1
ATOM 753 C C . CYS A 1 98 ? -10.501 -7.072 6.561 1.00 93.94 98 CYS A C 1
ATOM 755 O O . CYS A 1 98 ? -10.494 -7.860 5.617 1.00 93.94 98 CYS A O 1
ATOM 757 N N . ARG A 1 99 ? -11.544 -6.260 6.792 1.00 92.88 99 ARG A N 1
ATOM 758 C CA . ARG A 1 99 ? -12.783 -6.282 5.986 1.00 92.88 99 ARG A CA 1
ATOM 759 C C . ARG A 1 99 ? -12.562 -5.938 4.513 1.00 92.88 99 ARG A C 1
ATOM 761 O O . ARG A 1 99 ? -13.287 -6.428 3.655 1.00 92.88 99 ARG A O 1
ATOM 768 N N . SER A 1 100 ? -11.558 -5.119 4.210 1.00 92.94 100 SER A N 1
ATOM 769 C CA . SER A 1 100 ? -11.184 -4.772 2.833 1.00 92.94 100 SER A CA 1
ATOM 770 C C . SER A 1 100 ? -10.290 -5.818 2.147 1.00 92.94 100 SER A C 1
ATOM 772 O O . SER A 1 100 ? -9.948 -5.653 0.971 1.00 92.94 100 SER A O 1
ATOM 774 N N . GLY A 1 101 ? -9.927 -6.902 2.847 1.00 93.44 101 GLY A N 1
ATOM 775 C CA . GLY A 1 101 ? -9.061 -7.962 2.328 1.00 93.44 101 GLY A CA 1
ATOM 776 C C . GLY A 1 101 ? -7.616 -7.509 2.105 1.00 93.44 101 GLY A C 1
ATOM 777 O O . GLY A 1 101 ? -6.933 -8.051 1.239 1.00 93.44 101 GLY A O 1
ATOM 778 N N . LEU A 1 102 ? -7.165 -6.486 2.838 1.00 94.19 102 LEU A N 1
ATOM 779 C CA . LEU A 1 102 ? -5.833 -5.884 2.707 1.00 94.19 102 LEU A CA 1
ATOM 780 C C . LEU A 1 102 ? -4.873 -6.293 3.834 1.00 94.19 102 LEU A C 1
ATOM 782 O O . LEU A 1 102 ? -3.770 -5.765 3.940 1.00 94.19 102 LEU A O 1
ATOM 786 N N . TRP A 1 103 ? -5.289 -7.221 4.694 1.00 93.06 103 TRP A N 1
ATOM 787 C CA . TRP A 1 103 ? -4.487 -7.653 5.831 1.00 93.06 103 TRP A CA 1
ATOM 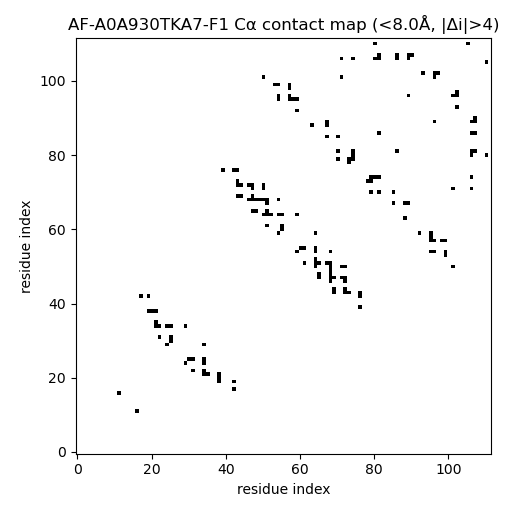788 C C . TRP A 1 103 ? -3.268 -8.498 5.427 1.00 93.06 103 TRP A C 1
ATOM 790 O O . TRP A 1 103 ? -3.349 -9.375 4.560 1.00 93.06 103 TRP A O 1
ATOM 800 N N . ARG A 1 104 ? -2.150 -8.264 6.127 1.00 87.56 104 ARG A N 1
ATOM 801 C CA . ARG A 1 104 ? -0.928 -9.083 6.135 1.00 87.56 104 ARG A CA 1
ATOM 802 C C . ARG A 1 104 ? -0.424 -9.147 7.572 1.00 87.56 104 ARG A C 1
ATOM 804 O O . ARG A 1 104 ? -0.237 -8.102 8.192 1.00 87.56 104 ARG A O 1
ATOM 811 N N . SER A 1 105 ? -0.172 -10.338 8.107 1.00 83.94 105 SER A N 1
ATOM 812 C CA . SER A 1 105 ? 0.339 -10.479 9.482 1.00 83.94 105 SER A CA 1
ATOM 813 C C . SER A 1 105 ? 1.696 -9.785 9.661 1.00 83.94 105 SER A C 1
ATOM 815 O O . SER A 1 105 ? 1.968 -9.184 10.699 1.00 83.94 105 SER A O 1
ATOM 817 N N . GLN A 1 106 ? 2.512 -9.774 8.609 1.00 86.00 106 GLN A N 1
ATOM 818 C CA . GLN A 1 106 ? 3.837 -9.158 8.570 1.00 86.00 106 GLN A CA 1
ATOM 819 C C . GLN A 1 106 ? 3.820 -7.625 8.698 1.00 86.00 106 GLN A C 1
ATOM 821 O O . GLN A 1 106 ? 4.855 -7.037 8.993 1.00 86.00 106 GLN A O 1
ATOM 826 N N . LEU A 1 107 ? 2.667 -6.963 8.533 1.00 82.69 107 LEU A N 1
ATOM 827 C CA . LEU A 1 107 ? 2.567 -5.510 8.722 1.00 82.69 107 LEU A CA 1
ATOM 828 C C . LEU A 1 107 ? 2.786 -5.093 10.182 1.00 82.69 107 LEU A C 1
ATOM 830 O O . LEU A 1 107 ? 3.300 -4.005 10.439 1.00 82.69 107 LEU A O 1
ATOM 834 N N . LEU A 1 108 ? 2.420 -5.948 11.142 1.00 82.25 108 LEU A N 1
ATOM 835 C CA . LEU A 1 108 ? 2.629 -5.680 12.568 1.00 82.25 108 LEU A CA 1
ATOM 836 C C . LEU A 1 108 ? 3.835 -6.419 13.138 1.00 82.25 108 LEU A C 1
ATOM 838 O O . LEU A 1 108 ? 4.512 -5.887 14.023 1.00 82.25 108 LEU A O 1
ATOM 842 N N . LEU A 1 109 ? 4.159 -7.594 12.604 1.00 78.50 109 LEU A N 1
ATOM 843 C CA . LEU A 1 109 ? 5.302 -8.370 13.069 1.00 78.50 109 LEU A CA 1
ATOM 844 C C . LEU A 1 109 ? 6.624 -7.675 12.698 1.00 78.50 109 LEU A C 1
ATOM 846 O O . LEU A 1 109 ? 6.715 -6.895 11.747 1.00 78.50 109 LEU A O 1
ATOM 850 N N . ARG A 1 110 ? 7.651 -7.866 13.526 1.00 60.88 110 ARG A N 1
ATOM 851 C CA . ARG A 1 110 ? 9.026 -7.533 13.140 1.00 60.88 110 ARG A CA 1
ATOM 852 C C . ARG A 1 110 ? 9.491 -8.648 12.209 1.00 60.88 110 ARG A C 1
ATOM 854 O O . ARG A 1 110 ? 9.237 -9.810 12.512 1.00 60.88 110 ARG A O 1
ATOM 861 N N . SER A 1 111 ? 10.158 -8.301 11.115 1.00 53.88 111 SER A N 1
ATOM 862 C CA . SER A 1 111 ? 11.003 -9.262 10.411 1.00 53.88 111 SER A CA 1
ATOM 863 C C . SER A 1 111 ? 12.038 -9.748 11.429 1.00 53.88 111 SER A C 1
ATOM 865 O O . SER A 1 111 ? 12.840 -8.943 11.907 1.00 53.88 111 SER A O 1
ATOM 867 N N . SER A 1 112 ? 11.899 -10.994 11.873 1.00 45.12 112 SER A N 1
ATOM 868 C CA . SER A 1 112 ? 12.908 -11.726 12.643 1.00 45.12 112 SER A CA 1
ATOM 869 C C . SER A 1 112 ? 14.080 -12.085 11.748 1.00 45.12 112 SER A C 1
ATOM 871 O O . SER A 1 112 ? 13.781 -12.508 10.606 1.00 45.12 112 SER A O 1
#

pLDDT: mean 82.11, std 20.27, range [35.5, 97.88]

Solvent-accessible surface area (backbone atoms only — not comparable to full-atom values): 6551 Å² total; per-residue (Å²): 142,81,84,80,80,78,82,72,79,71,78,79,55,70,71,72,80,60,71,73,65,39,64,62,41,36,76,72,70,39,52,72,67,56,18,47,54,50,41,52,53,53,50,34,53,52,43,17,57,55,41,18,57,40,28,40,75,52,70,38,56,66,72,59,15,47,51,51,14,44,52,51,25,38,28,77,73,66,67,47,79,62,49,76,69,54,34,51,53,47,60,76,42,37,74,36,37,49,76,52,72,67,67,58,74,69,57,73,49,76,90,125

Radius of gyration: 17.63 Å; Cα contacts (8 Å, |Δi|>4): 94; chains: 1; bounding box: 54×40×42 Å

Sequence (112 aa):
MSSPSSLASQPIKAESLLSFDWRELTALGVSPEDARSIAITLIVKRLMTLHERKLTRAGVPQQEARTLARIIAKFDILSAVPTPQEKQLISQYCPAICRSGLWRSQLLLRSS